Protein AF-A0A7K2VCU8-F1 (afdb_monomer)

Structure (mmCIF, N/CA/C/O backbone):
data_AF-A0A7K2VCU8-F1
#
_entry.id   AF-A0A7K2VCU8-F1
#
loop_
_atom_site.group_PDB
_atom_site.id
_atom_site.type_symbol
_atom_site.label_atom_id
_atom_site.label_alt_id
_atom_site.label_comp_id
_atom_site.label_asym_id
_atom_site.label_entity_id
_atom_site.label_seq_id
_atom_site.pdbx_PDB_ins_code
_atom_site.Cartn_x
_atom_site.Cartn_y
_atom_site.Cartn_z
_atom_site.occupancy
_atom_site.B_iso_or_equiv
_atom_site.auth_seq_id
_atom_site.auth_comp_id
_atom_site.auth_asym_id
_atom_site.auth_atom_id
_atom_site.pdbx_PDB_model_num
ATOM 1 N N . VAL A 1 1 ? -0.486 -11.903 16.114 1.00 81.62 1 VAL A N 1
ATOM 2 C CA . VAL A 1 1 ? -0.259 -11.131 14.870 1.00 81.62 1 VAL A CA 1
ATOM 3 C C . VAL A 1 1 ? -0.992 -11.853 13.758 1.00 81.62 1 VAL A C 1
ATOM 5 O O . VAL A 1 1 ? -0.781 -13.053 13.632 1.00 81.62 1 VAL A O 1
ATOM 8 N N . SER A 1 2 ? -1.861 -11.165 13.016 1.00 89.56 2 SER A N 1
ATOM 9 C CA . SER A 1 2 ? -2.510 -11.715 11.817 1.00 89.56 2 SER A CA 1
ATOM 10 C C . SER A 1 2 ? -1.716 -11.282 10.590 1.00 89.56 2 SER A C 1
ATOM 12 O O . SER A 1 2 ? -1.400 -10.100 10.465 1.00 89.56 2 SER A O 1
ATOM 14 N N . ARG A 1 3 ? -1.363 -12.227 9.713 1.00 92.88 3 ARG A N 1
ATOM 15 C CA . ARG A 1 3 ? -0.723 -11.922 8.426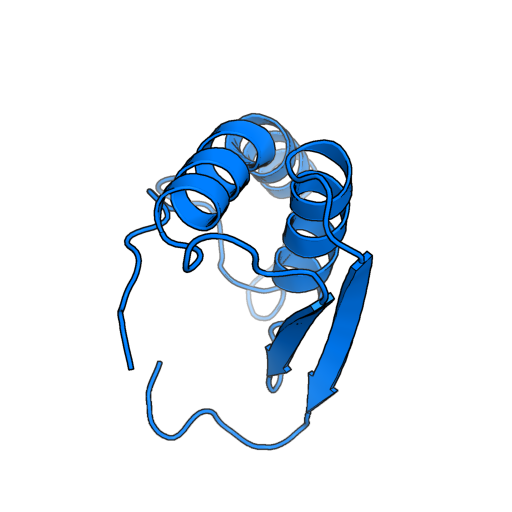 1.00 92.88 3 ARG A CA 1
ATOM 16 C C . ARG A 1 3 ? -1.793 -11.789 7.350 1.00 92.88 3 ARG A C 1
ATOM 18 O O . ARG A 1 3 ? -2.716 -12.597 7.311 1.00 92.88 3 ARG A O 1
ATOM 25 N N . VAL A 1 4 ? -1.654 -10.776 6.502 1.00 94.31 4 VAL A N 1
ATOM 26 C CA . VAL A 1 4 ? -2.574 -10.496 5.397 1.00 94.31 4 VAL A CA 1
ATOM 27 C C . VAL A 1 4 ? -1.784 -10.561 4.101 1.00 94.31 4 VAL A C 1
ATOM 29 O O . VAL A 1 4 ? -0.876 -9.762 3.881 1.00 94.31 4 VAL A O 1
ATOM 32 N N . GLU A 1 5 ? -2.146 -11.501 3.235 1.00 95.12 5 GLU A N 1
ATOM 33 C CA . GLU A 1 5 ? -1.588 -11.578 1.890 1.00 95.12 5 GLU A CA 1
ATOM 34 C C . GLU A 1 5 ? -2.170 -10.445 1.041 1.00 95.12 5 GLU A C 1
ATOM 36 O O . GLU A 1 5 ? -3.339 -10.463 0.654 1.00 95.12 5 GLU A O 1
ATOM 41 N N . LEU A 1 6 ? -1.354 -9.435 0.740 1.00 93.88 6 LEU A N 1
ATOM 42 C CA . LEU A 1 6 ? -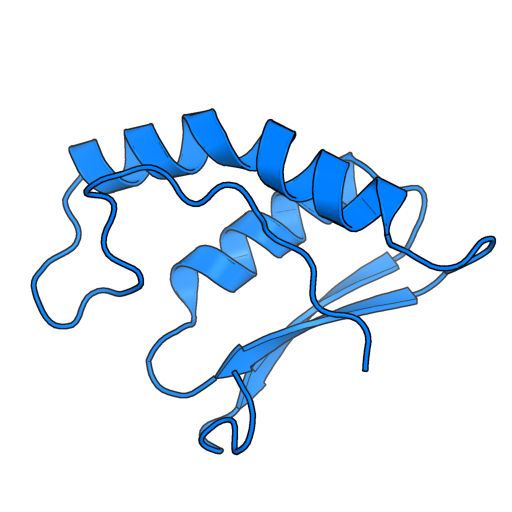1.818 -8.242 0.023 1.00 93.88 6 LEU A CA 1
ATOM 43 C C . LEU A 1 6 ? -2.081 -8.497 -1.468 1.00 93.88 6 LEU A C 1
ATOM 45 O O . LEU A 1 6 ? -2.697 -7.663 -2.132 1.00 93.88 6 LEU A O 1
ATOM 49 N N . GLY A 1 7 ? -1.625 -9.635 -2.002 1.00 95.44 7 GLY A N 1
ATOM 50 C CA . GLY A 1 7 ? -1.615 -9.887 -3.442 1.00 95.44 7 GLY A CA 1
ATOM 51 C C . GLY A 1 7 ? -0.639 -8.950 -4.149 1.00 95.44 7 GLY A C 1
ATOM 52 O O . GLY A 1 7 ? -1.010 -8.282 -5.115 1.00 95.44 7 GLY A O 1
ATOM 53 N N . TRP A 1 8 ? 0.588 -8.858 -3.623 1.00 95.50 8 TRP A N 1
ATOM 54 C CA . TRP A 1 8 ? 1.609 -7.954 -4.144 1.00 95.50 8 TRP A CA 1
ATOM 55 C C . TRP A 1 8 ? 1.840 -8.196 -5.648 1.00 95.50 8 TRP A C 1
ATOM 57 O O . TRP A 1 8 ? 2.020 -9.347 -6.059 1.00 95.50 8 TRP A O 1
ATOM 67 N N . PRO A 1 9 ? 1.833 -7.150 -6.497 1.00 95.44 9 PRO A N 1
ATOM 68 C CA . PRO A 1 9 ? 1.948 -7.331 -7.938 1.00 95.44 9 PRO A CA 1
ATOM 69 C C . PRO A 1 9 ? 3.258 -8.012 -8.342 1.00 95.44 9 PRO A C 1
ATOM 71 O O . PRO A 1 9 ? 4.346 -7.550 -8.005 1.00 95.44 9 PRO A O 1
ATOM 74 N N . ALA A 1 10 ? 3.157 -9.069 -9.150 1.00 94.19 10 ALA A N 1
ATOM 75 C CA . ALA A 1 10 ? 4.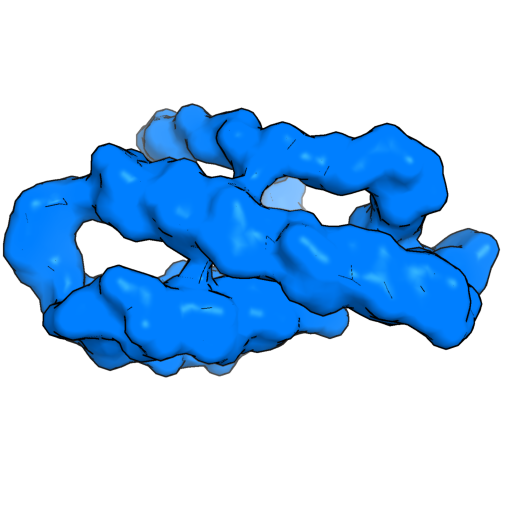329 -9.762 -9.680 1.00 94.19 10 ALA A CA 1
ATOM 76 C C . ALA A 1 10 ? 5.295 -8.788 -10.384 1.00 94.19 10 ALA A C 1
ATOM 78 O O . ALA A 1 10 ? 4.881 -7.993 -11.228 1.00 94.19 10 ALA A O 1
ATOM 79 N N . GLY A 1 11 ? 6.583 -8.851 -10.043 1.00 91.38 11 GLY A N 1
ATOM 80 C CA . GLY A 1 11 ? 7.620 -8.005 -10.642 1.00 91.38 11 GLY A CA 1
ATOM 81 C C . GLY A 1 11 ? 7.629 -6.542 -10.179 1.00 91.38 11 GLY A C 1
ATOM 82 O O . GLY A 1 11 ? 8.438 -5.769 -10.683 1.00 91.38 11 GLY A O 1
ATOM 83 N N . LEU A 1 12 ? 6.769 -6.141 -9.236 1.00 94.38 12 LEU A N 1
ATOM 84 C CA . LEU A 1 12 ? 6.894 -4.846 -8.569 1.00 94.38 12 LEU A CA 1
ATOM 85 C C . LEU A 1 12 ? 7.935 -4.967 -7.444 1.00 94.38 12 LEU A C 1
ATOM 87 O O . LEU A 1 12 ? 7.712 -5.759 -6.526 1.00 94.38 12 LEU A O 1
ATOM 91 N N . PRO A 1 13 ? 9.050 -4.218 -7.471 1.00 93.06 13 PRO A N 1
ATOM 92 C CA . PRO A 1 13 ? 9.967 -4.190 -6.340 1.00 93.06 13 PRO A CA 1
ATOM 93 C C . PRO A 1 13 ? 9.281 -3.642 -5.087 1.00 93.06 13 PRO A C 1
ATOM 95 O O . PRO A 1 13 ? 8.473 -2.715 -5.148 1.00 93.06 13 PRO A O 1
ATOM 98 N N . ASP A 1 14 ? 9.652 -4.221 -3.956 1.00 86.25 14 ASP A N 1
ATOM 99 C CA . ASP A 1 14 ? 9.270 -3.814 -2.607 1.00 86.25 14 ASP A CA 1
ATOM 100 C C . ASP A 1 14 ? 9.827 -2.421 -2.252 1.00 86.25 14 ASP A C 1
ATOM 102 O O . ASP A 1 14 ? 9.129 -1.609 -1.646 1.00 86.25 14 ASP A O 1
ATOM 106 N N . GLY A 1 15 ? 11.043 -2.094 -2.703 1.00 87.19 15 GLY A N 1
ATOM 107 C CA . GLY A 1 15 ? 11.687 -0.805 -2.451 1.00 87.19 15 GLY A CA 1
ATOM 108 C C . GLY A 1 15 ? 12.643 -0.327 -3.547 1.00 87.19 15 GLY A C 1
ATOM 109 O O . GLY A 1 15 ? 12.809 -0.938 -4.600 1.00 87.19 15 GLY A O 1
ATOM 110 N N . GLY A 1 16 ? 13.281 0.818 -3.295 1.00 89.12 16 GLY A N 1
ATOM 111 C CA . GLY A 1 16 ? 14.127 1.513 -4.271 1.00 89.12 16 GLY A CA 1
ATOM 112 C C . GLY A 1 16 ? 15.553 0.977 -4.421 1.00 89.12 16 GLY A C 1
ATOM 113 O O . GLY A 1 16 ? 16.248 1.421 -5.332 1.00 89.12 16 GLY A O 1
ATOM 114 N N . ARG A 1 17 ? 15.993 0.027 -3.581 1.00 89.06 17 ARG A N 1
ATOM 115 C CA . ARG A 1 17 ? 17.397 -0.435 -3.506 1.00 89.06 17 ARG A CA 1
ATOM 116 C C . ARG A 1 17 ? 17.976 -0.950 -4.831 1.00 89.06 17 ARG A C 1
ATOM 118 O O . ARG A 1 17 ? 19.179 -0.879 -5.055 1.00 89.06 17 ARG A O 1
ATOM 125 N N . HIS A 1 18 ? 17.116 -1.457 -5.715 1.00 90.25 18 HIS A N 1
ATOM 126 C CA . HIS A 1 18 ? 17.479 -1.951 -7.050 1.00 90.25 18 HIS A CA 1
ATOM 127 C C . HIS A 1 18 ? 16.773 -1.176 -8.176 1.00 90.25 18 HIS A C 1
ATOM 129 O O . HIS A 1 18 ? 16.681 -1.651 -9.305 1.00 90.25 18 HIS A O 1
ATOM 135 N N . GLY A 1 19 ? 16.277 0.026 -7.874 1.00 92.38 19 GLY A N 1
ATOM 136 C CA . GLY A 1 19 ? 15.559 0.889 -8.805 1.00 92.38 19 GLY A CA 1
ATOM 137 C C . GLY A 1 19 ? 14.035 0.777 -8.706 1.00 92.38 19 GLY A C 1
ATOM 138 O O . GLY A 1 19 ? 13.453 -0.303 -8.627 1.00 92.38 19 GLY A O 1
ATOM 139 N N . PHE A 1 20 ? 13.367 1.931 -8.765 1.00 94.56 20 PHE A N 1
ATOM 140 C CA . PHE A 1 20 ? 11.909 2.044 -8.790 1.00 94.56 20 PHE A CA 1
ATOM 141 C C . PHE A 1 20 ? 11.495 3.003 -9.909 1.00 94.56 20 PHE A C 1
ATOM 143 O O . PHE A 1 20 ? 11.683 4.215 -9.813 1.00 94.56 20 PHE A O 1
ATOM 150 N N . THR A 1 21 ? 10.980 2.454 -11.008 1.00 96.19 21 THR A N 1
ATOM 151 C CA . THR A 1 21 ? 10.711 3.216 -12.233 1.00 96.19 21 THR A CA 1
ATOM 152 C C . THR A 1 21 ? 9.311 3.845 -12.218 1.00 96.19 21 THR A C 1
ATOM 154 O O . THR A 1 21 ? 8.447 3.440 -11.434 1.00 96.19 21 THR A O 1
ATOM 157 N N . PRO A 1 22 ? 9.018 4.795 -13.123 1.00 97.25 22 PRO A N 1
ATOM 158 C CA . PRO A 1 22 ? 7.651 5.277 -13.328 1.00 97.25 22 PRO A CA 1
ATOM 159 C C . PRO A 1 22 ? 6.652 4.160 -13.673 1.00 97.25 22 PRO A C 1
ATOM 161 O O . PRO A 1 22 ? 5.508 4.209 -13.228 1.00 97.25 22 PRO A O 1
ATOM 164 N N . ALA A 1 23 ? 7.082 3.117 -14.393 1.00 97.31 23 ALA A N 1
ATOM 165 C CA . ALA A 1 23 ? 6.242 1.954 -14.681 1.00 97.31 23 ALA A CA 1
ATOM 166 C C . ALA A 1 23 ? 5.929 1.142 -13.411 1.00 97.31 23 ALA A C 1
ATOM 168 O O . ALA A 1 23 ? 4.790 0.717 -13.216 1.00 97.31 23 ALA A O 1
ATOM 169 N N . HIS A 1 24 ? 6.905 0.984 -12.507 1.00 97.25 24 HIS A N 1
ATOM 170 C CA . HIS A 1 24 ? 6.676 0.372 -11.192 1.00 97.25 24 HIS A CA 1
ATOM 171 C C . HIS A 1 24 ? 5.683 1.192 -10.367 1.00 97.25 24 HIS A C 1
ATOM 173 O O . HIS A 1 24 ? 4.758 0.627 -9.790 1.00 97.25 24 HIS A O 1
ATOM 179 N N . ARG A 1 25 ? 5.813 2.527 -10.377 1.00 96.00 25 ARG A N 1
ATOM 180 C CA . ARG A 1 25 ? 4.837 3.419 -9.738 1.00 96.00 25 ARG A CA 1
ATOM 181 C C . ARG A 1 25 ? 3.437 3.182 -10.288 1.00 96.00 25 ARG A C 1
ATOM 183 O O . ARG A 1 25 ? 2.543 2.905 -9.505 1.00 96.00 25 ARG A O 1
ATOM 190 N N . ALA A 1 26 ? 3.251 3.244 -11.605 1.00 97.38 26 ALA A N 1
ATOM 191 C CA . ALA A 1 26 ? 1.940 3.047 -12.221 1.00 97.38 26 ALA A CA 1
ATOM 192 C C . ALA A 1 26 ? 1.323 1.687 -11.848 1.00 97.38 26 ALA A C 1
ATOM 194 O O . ALA A 1 26 ? 0.137 1.609 -11.532 1.00 97.38 26 ALA A O 1
ATOM 195 N N . ARG A 1 27 ? 2.141 0.627 -11.813 1.00 97.56 27 ARG A N 1
ATOM 196 C CA . ARG A 1 27 ? 1.706 -0.710 -11.392 1.00 97.56 27 ARG A CA 1
ATOM 197 C C . ARG A 1 27 ? 1.310 -0.769 -9.915 1.00 97.56 27 ARG A C 1
ATOM 199 O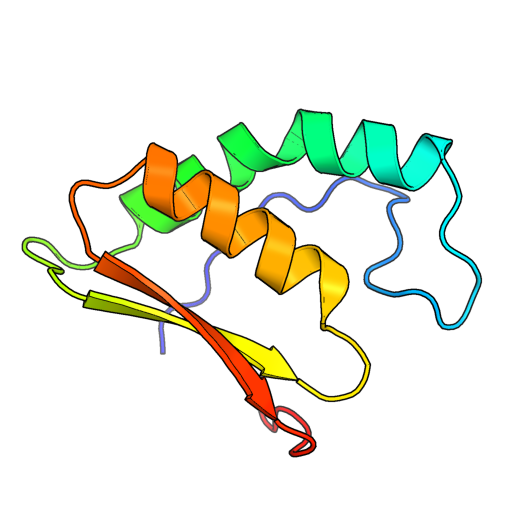 O . ARG A 1 27 ? 0.318 -1.417 -9.600 1.00 97.56 27 ARG A O 1
ATOM 206 N N . LEU A 1 28 ? 2.064 -0.109 -9.032 1.00 97.31 28 LEU A N 1
ATOM 207 C CA . LEU A 1 28 ? 1.706 0.013 -7.618 1.00 97.31 28 LEU A CA 1
ATOM 208 C C . LEU A 1 28 ? 0.365 0.734 -7.472 1.00 97.31 28 LEU A C 1
ATOM 210 O O . LEU A 1 28 ? -0.542 0.184 -6.863 1.00 97.31 28 LEU A O 1
ATOM 214 N N . GLU A 1 29 ? 0.222 1.921 -8.068 1.00 97.50 29 GLU A N 1
ATOM 215 C CA . GLU A 1 29 ? -0.999 2.733 -7.960 1.00 97.50 29 GLU A CA 1
ATOM 216 C C . GLU A 1 29 ? -2.242 1.967 -8.433 1.00 97.50 29 GLU A C 1
ATOM 218 O O . GLU A 1 29 ? -3.276 2.011 -7.775 1.00 97.50 29 GLU A O 1
ATOM 223 N N . ALA A 1 30 ? -2.133 1.198 -9.521 1.00 98.06 30 ALA A N 1
ATOM 224 C CA . ALA A 1 30 ? -3.231 0.364 -10.011 1.00 98.06 30 ALA A CA 1
ATOM 225 C C . ALA A 1 30 ? -3.619 -0.775 -9.045 1.00 98.06 30 ALA A C 1
ATOM 227 O O . ALA A 1 30 ? -4.763 -1.225 -9.053 1.00 98.06 30 ALA A O 1
ATOM 228 N N . ALA A 1 31 ? -2.683 -1.258 -8.225 1.00 98.06 31 ALA A N 1
ATOM 229 C CA . ALA A 1 31 ? -2.910 -2.354 -7.285 1.00 98.06 31 ALA A CA 1
ATOM 230 C C . ALA A 1 31 ? -3.373 -1.894 -5.893 1.00 98.06 31 ALA A C 1
ATOM 232 O O . ALA A 1 31 ? -3.994 -2.683 -5.173 1.00 98.06 31 ALA A O 1
ATOM 233 N N . LEU A 1 32 ? -3.094 -0.639 -5.516 1.00 98.19 32 LEU A N 1
ATOM 234 C CA . LEU A 1 32 ? -3.385 -0.094 -4.185 1.00 98.19 32 LEU A CA 1
ATOM 235 C C . LEU A 1 32 ? -4.835 -0.316 -3.731 1.00 98.19 32 LEU A C 1
ATOM 237 O O . LEU A 1 32 ? -4.990 -0.817 -2.616 1.00 98.19 32 LEU A O 1
ATOM 241 N N . PRO A 1 33 ? -5.885 -0.049 -4.538 1.00 98.56 33 PRO A N 1
ATOM 242 C CA . PRO A 1 33 ? -7.265 -0.220 -4.076 1.00 98.56 33 PRO A CA 1
ATOM 243 C C . PRO A 1 33 ? -7.565 -1.655 -3.628 1.00 98.56 33 PRO A C 1
ATOM 245 O O . PRO A 1 33 ? -8.160 -1.878 -2.577 1.00 98.56 33 PRO A O 1
ATOM 248 N N . GLY A 1 34 ? -7.084 -2.651 -4.381 1.00 98.19 34 GLY A N 1
ATOM 249 C CA . GLY A 1 34 ? -7.262 -4.058 -4.024 1.00 98.19 34 GLY A CA 1
ATOM 250 C C . GLY A 1 34 ? -6.459 -4.461 -2.786 1.00 98.19 34 GLY A C 1
ATOM 251 O O . GLY A 1 34 ? -6.924 -5.263 -1.980 1.00 98.19 34 GLY A O 1
ATOM 252 N N . MET A 1 35 ? -5.255 -3.916 -2.610 1.00 98.06 35 MET A N 1
ATOM 253 C CA . MET A 1 35 ? -4.452 -4.158 -1.407 1.00 98.06 35 MET A CA 1
ATOM 254 C C . MET A 1 35 ? -5.094 -3.530 -0.163 1.00 98.06 35 MET A C 1
ATOM 256 O O . MET A 1 35 ? -5.152 -4.175 0.881 1.00 98.06 35 MET A O 1
ATOM 260 N N . ALA A 1 36 ? -5.605 -2.301 -0.275 1.00 98.12 36 ALA A N 1
ATOM 261 C CA . ALA A 1 36 ? -6.281 -1.605 0.813 1.00 98.12 36 ALA A CA 1
ATOM 262 C C . ALA A 1 36 ? -7.587 -2.299 1.215 1.00 98.12 36 ALA A C 1
ATOM 264 O O . ALA A 1 36 ? -7.824 -2.462 2.407 1.00 98.12 36 ALA A O 1
ATOM 265 N N . ALA A 1 37 ? -8.377 -2.786 0.250 1.00 98.06 37 ALA A N 1
ATOM 266 C CA . ALA A 1 37 ? -9.579 -3.574 0.527 1.00 98.06 37 ALA A CA 1
ATOM 267 C C . ALA A 1 37 ? -9.264 -4.836 1.348 1.00 98.06 37 ALA A C 1
ATOM 269 O O . ALA A 1 37 ? -9.891 -5.075 2.373 1.00 98.06 37 ALA A O 1
ATOM 270 N N . ARG A 1 38 ? -8.213 -5.587 0.982 1.00 98.00 38 ARG A N 1
ATOM 271 C CA . ARG A 1 38 ? -7.782 -6.771 1.754 1.00 98.00 38 ARG A CA 1
ATOM 272 C C . ARG A 1 38 ? -7.354 -6.432 3.180 1.00 98.00 38 ARG A C 1
ATOM 274 O O . ARG A 1 38 ? -7.567 -7.232 4.084 1.00 98.00 38 ARG A O 1
ATOM 281 N N . ILE A 1 39 ? -6.732 -5.270 3.386 1.00 97.00 39 ILE A N 1
ATOM 282 C CA . ILE A 1 39 ? -6.404 -4.797 4.737 1.00 97.00 39 ILE A CA 1
ATOM 283 C C . ILE A 1 39 ? -7.678 -4.426 5.485 1.00 97.00 39 ILE A C 1
ATOM 285 O O . ILE A 1 39 ? -7.821 -4.835 6.631 1.00 97.00 39 ILE A O 1
ATOM 289 N N . ALA A 1 40 ? -8.588 -3.684 4.853 1.00 96.88 40 ALA A N 1
ATOM 290 C CA . ALA A 1 40 ? -9.854 -3.273 5.445 1.00 96.88 40 ALA A CA 1
ATOM 291 C C . ALA A 1 40 ? -10.669 -4.479 5.933 1.00 96.88 40 ALA A C 1
ATOM 293 O O . ALA A 1 40 ? -11.097 -4.481 7.083 1.00 96.88 40 ALA A O 1
ATOM 294 N N . ASP A 1 41 ? -10.777 -5.529 5.114 1.00 96.69 41 ASP A N 1
ATOM 295 C CA . ASP A 1 41 ? -11.468 -6.779 5.459 1.00 96.69 41 ASP A CA 1
ATOM 296 C C . ASP A 1 41 ? -10.809 -7.529 6.630 1.00 96.69 41 ASP A C 1
ATOM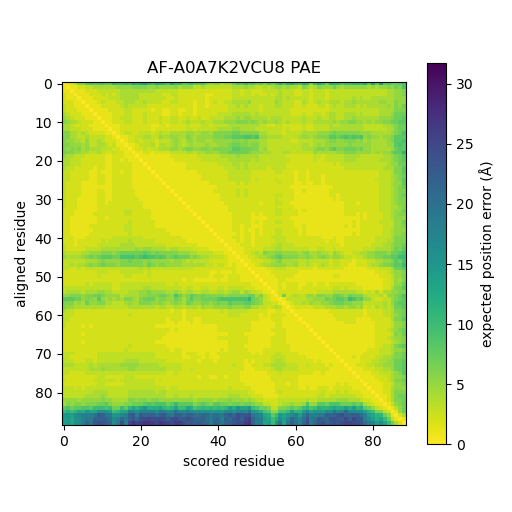 298 O O . ASP A 1 41 ? -11.456 -8.306 7.330 1.00 96.69 41 ASP A O 1
ATOM 302 N N . ALA A 1 42 ? -9.508 -7.318 6.846 1.00 96.81 42 ALA A N 1
ATOM 303 C CA . ALA A 1 42 ? -8.746 -7.948 7.918 1.00 96.81 42 ALA A CA 1
ATOM 304 C C . ALA A 1 42 ? -8.670 -7.102 9.203 1.00 96.81 42 ALA A C 1
ATOM 306 O O . ALA A 1 42 ? -8.153 -7.584 10.218 1.00 96.81 42 ALA A O 1
ATOM 307 N N . LEU A 1 43 ? -9.133 -5.846 9.182 1.00 96.19 43 LEU A N 1
ATOM 308 C CA . LEU A 1 43 ? -9.158 -5.003 10.376 1.00 96.19 43 LEU A CA 1
ATOM 309 C C . LEU A 1 43 ? -10.230 -5.507 11.356 1.00 96.19 43 LEU A C 1
ATOM 311 O O . LEU A 1 43 ? -11.341 -5.818 10.938 1.00 96.19 43 LEU A O 1
ATOM 315 N N . PRO A 1 44 ? -9.948 -5.540 12.673 1.00 94.81 44 PRO A N 1
ATOM 316 C CA . PRO A 1 44 ? -10.972 -5.849 13.664 1.00 94.81 44 PRO A CA 1
ATOM 317 C C . PRO A 1 44 ? -12.146 -4.866 13.602 1.00 94.81 44 PRO A C 1
ATOM 319 O O . PRO A 1 44 ? -11.937 -3.654 13.452 1.00 94.81 44 PRO A O 1
ATOM 322 N N . ASP A 1 45 ? -13.361 -5.370 13.808 1.00 92.62 45 ASP A N 1
ATOM 323 C CA . ASP A 1 45 ? -14.577 -4.557 13.851 1.00 92.62 45 ASP A CA 1
ATOM 324 C C . ASP A 1 45 ? -14.449 -3.381 14.829 1.00 92.62 45 ASP A C 1
ATOM 326 O O . ASP A 1 45 ? -13.987 -3.513 15.965 1.00 92.62 45 ASP A O 1
ATOM 330 N N . GLY A 1 46 ? -14.867 -2.196 14.382 1.00 92.38 46 GLY A N 1
ATOM 331 C CA . GLY A 1 46 ? -14.817 -0.979 15.194 1.00 92.38 46 GLY A CA 1
ATOM 332 C C . GLY A 1 46 ? -13.421 -0.367 15.356 1.00 92.38 46 GLY A C 1
ATOM 333 O O . GLY A 1 46 ? -13.250 0.529 16.188 1.00 92.38 46 GLY A O 1
ATOM 334 N N . SER A 1 47 ? -12.427 -0.798 14.572 1.00 95.25 47 SER A N 1
ATOM 335 C CA . SER A 1 47 ?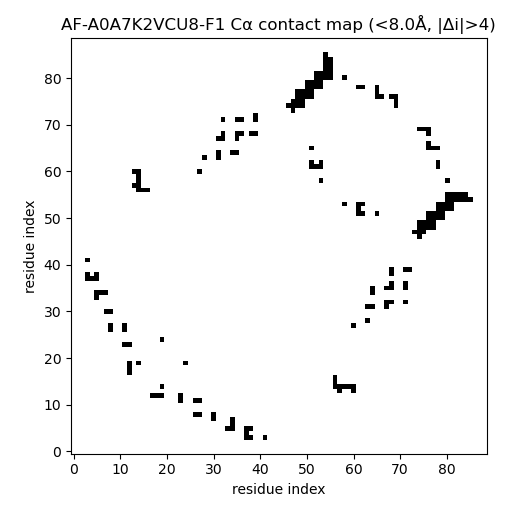 -11.114 -0.146 14.494 1.00 95.25 47 SER A CA 1
AT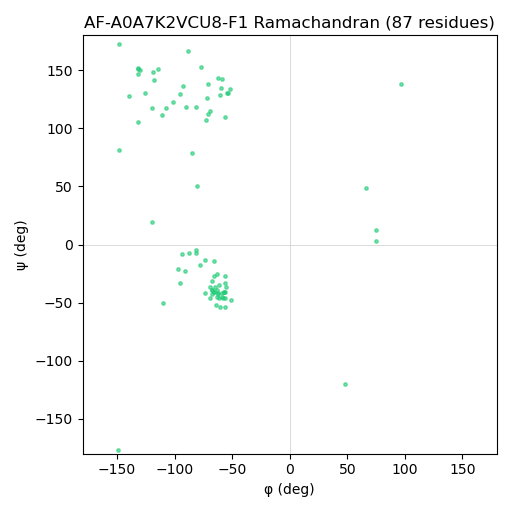OM 336 C C . SER A 1 47 ? -11.259 1.335 14.121 1.00 95.25 47 SER A C 1
ATOM 338 O O . SER A 1 47 ? -11.614 1.666 12.997 1.00 95.25 47 SER A O 1
ATOM 340 N N . ARG A 1 48 ? -10.980 2.243 15.069 1.00 96.75 48 ARG A N 1
ATOM 341 C CA . ARG A 1 48 ? -11.109 3.704 14.860 1.00 96.75 48 ARG A CA 1
ATOM 342 C C . ARG A 1 48 ? -9.807 4.407 14.492 1.00 96.75 48 ARG A C 1
ATOM 344 O O . ARG A 1 48 ? -9.848 5.526 13.995 1.00 96.75 48 ARG A O 1
ATOM 351 N N . ARG A 1 49 ? -8.661 3.795 14.800 1.00 97.94 49 ARG A N 1
ATOM 352 C CA . ARG A 1 49 ? -7.324 4.354 14.561 1.00 97.94 49 ARG A CA 1
ATOM 353 C C . ARG A 1 49 ? -6.398 3.258 14.065 1.00 97.94 49 ARG A C 1
ATOM 355 O O . ARG A 1 49 ? -6.273 2.231 14.728 1.00 97.94 49 ARG A O 1
ATOM 362 N N . VAL A 1 50 ? -5.734 3.504 12.946 1.00 97.69 50 VAL A N 1
ATOM 363 C CA . VAL A 1 50 ? -4.812 2.571 12.298 1.00 97.69 50 VAL A CA 1
ATOM 364 C C . VAL A 1 50 ? -3.470 3.269 12.109 1.00 97.69 50 VAL A C 1
ATOM 366 O O . VAL A 1 50 ? -3.410 4.385 11.601 1.00 97.69 50 VAL A O 1
ATOM 369 N N . LEU A 1 51 ? -2.385 2.614 12.520 1.00 97.12 51 LEU A N 1
ATOM 370 C CA . LEU A 1 51 ? -1.023 3.053 12.224 1.00 97.12 51 LEU A CA 1
ATOM 371 C C . LEU A 1 51 ? -0.419 2.114 11.183 1.00 97.12 51 LEU A C 1
ATOM 373 O O . LEU A 1 51 ? -0.220 0.933 11.460 1.00 97.12 51 LEU A O 1
ATOM 377 N N . VAL A 1 52 ? -0.079 2.657 10.019 1.00 96.88 52 VAL A N 1
ATOM 378 C CA . VAL A 1 52 ? 0.761 1.977 9.033 1.00 96.88 52 VAL A CA 1
ATOM 379 C C . VAL A 1 52 ? 2.213 2.339 9.321 1.00 96.88 52 VAL A C 1
ATOM 381 O O . VAL A 1 52 ? 2.591 3.51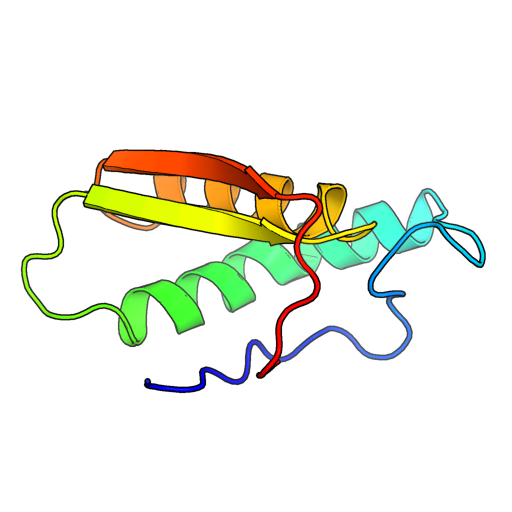1 9.281 1.00 96.88 52 VAL A O 1
ATOM 384 N N . LEU A 1 53 ? 3.023 1.332 9.638 1.00 95.06 53 LEU A N 1
ATOM 385 C CA . LEU A 1 53 ? 4.428 1.505 9.989 1.00 95.06 53 LEU A CA 1
ATOM 386 C C . LEU A 1 53 ? 5.317 0.932 8.881 1.00 95.06 53 LEU A C 1
ATOM 388 O O . LEU A 1 53 ? 5.360 -0.281 8.689 1.00 95.06 53 LEU A O 1
ATOM 392 N N . GLY A 1 54 ? 6.028 1.808 8.170 1.00 92.81 54 GLY A N 1
ATOM 393 C CA . GLY A 1 54 ? 7.154 1.413 7.321 1.00 92.81 54 GLY A CA 1
ATOM 394 C C . GLY A 1 54 ? 8.403 1.130 8.160 1.00 92.81 54 GLY A C 1
ATOM 395 O O . GLY A 1 54 ? 8.569 1.694 9.246 1.00 92.81 54 GLY A O 1
ATOM 396 N N . PHE A 1 55 ? 9.294 0.278 7.669 1.00 91.56 55 PHE A N 1
ATOM 397 C CA . PHE A 1 55 ? 10.531 -0.088 8.361 1.00 91.56 55 PHE A CA 1
ATOM 398 C C . PHE A 1 55 ? 11.732 0.002 7.423 1.00 91.56 55 PHE A C 1
ATOM 400 O O . PHE A 1 55 ? 11.588 -0.220 6.226 1.00 91.56 55 PHE A O 1
ATOM 407 N N . GLU A 1 56 ? 12.913 0.286 7.971 1.00 88.81 56 GLU A N 1
ATOM 408 C CA . GLU A 1 56 ? 14.175 0.351 7.220 1.00 88.81 56 GLU A CA 1
ATOM 409 C C . GLU A 1 56 ? 14.033 1.199 5.939 1.00 88.81 56 GLU A C 1
ATOM 411 O O . GLU A 1 56 ? 13.692 2.379 6.004 1.00 88.81 56 GLU A O 1
ATOM 416 N N . GLU A 1 57 ? 14.271 0.599 4.772 1.00 84.88 57 GLU A N 1
ATOM 417 C CA . GLU A 1 57 ? 14.168 1.237 3.458 1.00 84.88 57 GLU A CA 1
ATOM 418 C C . GLU A 1 57 ? 12.744 1.165 2.863 1.00 84.88 57 GLU A C 1
ATOM 420 O O . GLU A 1 57 ? 12.449 1.780 1.832 1.00 84.88 57 GLU A O 1
ATOM 425 N N . LEU A 1 58 ? 11.828 0.435 3.509 1.00 87.38 58 LEU A N 1
ATOM 426 C CA . LEU A 1 58 ? 10.434 0.255 3.103 1.00 87.38 58 LEU A CA 1
ATOM 427 C C . LEU A 1 58 ? 9.557 1.398 3.621 1.00 87.38 58 LEU A C 1
ATOM 429 O O . LEU A 1 58 ? 8.810 1.272 4.590 1.00 87.38 58 LEU A O 1
ATOM 433 N N . MET A 1 59 ? 9.632 2.534 2.926 1.00 89.06 59 MET A N 1
ATOM 434 C CA . MET A 1 59 ? 8.855 3.737 3.253 1.00 89.06 59 MET A CA 1
ATOM 435 C C . MET A 1 59 ? 7.758 4.040 2.226 1.00 89.06 59 MET A C 1
ATOM 437 O O . MET A 1 59 ? 6.600 4.265 2.571 1.00 89.06 59 MET A O 1
ATOM 441 N N . TYR A 1 60 ? 8.112 4.052 0.937 1.00 93.25 60 TYR A N 1
ATOM 442 C CA . TYR A 1 60 ? 7.228 4.589 -0.100 1.00 93.25 60 TYR A CA 1
ATOM 443 C C . TYR A 1 60 ? 5.931 3.784 -0.249 1.00 93.25 60 TYR A C 1
ATOM 445 O O . TYR A 1 60 ? 4.848 4.360 -0.177 1.00 93.25 60 TYR A O 1
ATOM 453 N N . ALA A 1 61 ? 6.015 2.463 -0.418 1.00 93.56 61 ALA A N 1
ATOM 454 C CA . ALA A 1 61 ? 4.822 1.638 -0.584 1.00 93.56 61 ALA A CA 1
ATOM 455 C C . ALA A 1 61 ? 3.894 1.650 0.650 1.00 93.56 61 ALA A C 1
ATOM 457 O O . ALA A 1 61 ? 2.697 1.872 0.457 1.00 93.56 61 ALA A O 1
ATOM 458 N N . PRO A 1 62 ? 4.396 1.522 1.897 1.00 94.69 62 PRO A N 1
ATOM 459 C CA . PRO A 1 62 ? 3.570 1.704 3.092 1.00 94.69 62 PRO A CA 1
ATOM 460 C C . PRO A 1 62 ? 2.868 3.067 3.167 1.00 94.69 62 PRO A C 1
ATOM 462 O O . PRO A 1 62 ? 1.685 3.113 3.494 1.00 94.69 62 PRO A O 1
ATOM 465 N N . LEU A 1 63 ? 3.535 4.169 2.798 1.00 96.50 63 LEU A N 1
ATOM 466 C CA . LEU A 1 63 ? 2.898 5.492 2.734 1.00 96.50 63 LEU A CA 1
ATOM 467 C C . LEU A 1 63 ? 1.746 5.526 1.718 1.00 96.50 63 LEU A C 1
ATOM 469 O O . LEU A 1 63 ? 0.667 6.038 2.017 1.00 96.50 63 LEU A O 1
ATOM 473 N N . ARG A 1 64 ? 1.961 4.987 0.511 1.00 97.44 64 ARG A N 1
ATOM 474 C CA . ARG A 1 64 ? 0.914 4.943 -0.525 1.00 97.44 64 ARG A CA 1
ATOM 475 C C . ARG A 1 64 ? -0.276 4.092 -0.087 1.00 97.44 64 ARG A C 1
ATOM 477 O O . ARG A 1 64 ? -1.418 4.480 -0.313 1.00 97.44 64 ARG A O 1
ATOM 484 N N . LEU A 1 65 ? -0.007 2.977 0.586 1.00 97.00 65 LEU A N 1
ATOM 485 C CA . LEU A 1 65 ? -1.035 2.095 1.121 1.00 97.00 65 LEU A CA 1
ATOM 486 C C . LEU A 1 65 ? -1.821 2.745 2.261 1.00 97.00 65 LEU A C 1
ATOM 488 O O . LEU A 1 65 ? -3.038 2.615 2.289 1.00 97.00 65 LEU A O 1
ATOM 492 N N . ALA A 1 66 ? -1.160 3.497 3.146 1.00 98.12 66 ALA A N 1
ATOM 493 C CA . ALA A 1 66 ? -1.830 4.272 4.187 1.00 98.12 66 ALA A CA 1
ATOM 494 C C . ALA A 1 66 ? -2.818 5.287 3.591 1.00 98.12 66 ALA A C 1
ATOM 496 O O . ALA A 1 66 ? -3.960 5.361 4.033 1.00 98.12 66 ALA A O 1
ATOM 497 N N . ALA A 1 67 ? -2.406 6.007 2.543 1.00 98.44 67 ALA A N 1
ATOM 498 C CA . ALA A 1 67 ? -3.254 6.989 1.866 1.00 98.44 67 ALA A CA 1
ATOM 499 C C . ALA A 1 67 ? -4.441 6.363 1.105 1.00 98.44 67 ALA A C 1
ATOM 501 O O . ALA A 1 67 ? -5.489 6.991 0.961 1.00 98.44 67 ALA A O 1
ATOM 502 N N . GLU A 1 68 ? -4.299 5.146 0.570 1.00 98.56 68 GLU A N 1
ATOM 503 C CA . GLU A 1 68 ? -5.434 4.408 -0.005 1.00 98.56 68 GLU A CA 1
ATOM 504 C C . GLU A 1 68 ? -6.357 3.859 1.089 1.00 98.56 68 GLU A C 1
ATOM 506 O O . GLU A 1 68 ? -7.577 3.966 0.982 1.00 98.56 68 GLU A O 1
ATOM 511 N N . LEU A 1 69 ? -5.789 3.319 2.170 1.00 98.12 69 LEU A N 1
ATOM 512 C CA . LEU A 1 69 ? -6.558 2.777 3.284 1.00 98.12 69 LEU A CA 1
ATOM 513 C C . LEU A 1 69 ? -7.405 3.863 3.956 1.00 98.12 69 LEU A C 1
ATOM 515 O O . LEU A 1 69 ? -8.576 3.619 4.217 1.00 98.12 69 LEU A O 1
ATOM 519 N N . GLU A 1 70 ? -6.864 5.069 4.146 1.00 98.19 70 GLU A N 1
ATOM 520 C CA . GLU A 1 70 ? -7.605 6.229 4.668 1.00 98.19 70 GLU A CA 1
ATOM 521 C C . GLU A 1 70 ? -8.864 6.543 3.850 1.00 98.19 70 GLU A C 1
ATOM 523 O O . GLU A 1 70 ? -9.900 6.897 4.404 1.00 98.19 70 GLU A O 1
ATOM 528 N N . ARG A 1 71 ? -8.804 6.361 2.525 1.00 97.88 71 ARG A N 1
ATOM 529 C CA . ARG A 1 71 ? -9.962 6.531 1.634 1.00 97.88 71 ARG A CA 1
ATOM 530 C C . ARG A 1 71 ? -10.929 5.348 1.659 1.00 97.88 71 ARG A C 1
ATOM 532 O O . ARG A 1 71 ? -12.060 5.488 1.204 1.00 97.88 71 ARG A O 1
ATOM 539 N N . THR A 1 72 ? -10.481 4.196 2.147 1.00 97.38 72 THR A N 1
ATOM 540 C CA . THR A 1 72 ? -11.220 2.928 2.106 1.00 97.38 72 THR A CA 1
ATOM 541 C C . THR A 1 72 ? -11.995 2.665 3.398 1.00 97.38 72 THR A C 1
ATOM 543 O O . THR A 1 72 ? -13.069 2.070 3.346 1.00 97.38 72 THR A O 1
ATOM 546 N N . VAL A 1 73 ? -11.483 3.095 4.558 1.00 97.12 73 VAL A N 1
ATOM 547 C CA . VAL A 1 73 ? -12.070 2.765 5.869 1.00 97.12 73 VAL A CA 1
ATOM 548 C C . VAL A 1 73 ? -12.532 4.003 6.641 1.00 97.12 73 VAL A C 1
ATOM 550 O O . VAL A 1 73 ? -11.892 5.049 6.569 1.00 97.12 73 VAL A O 1
ATOM 553 N N . PRO A 1 74 ? -13.590 3.901 7.468 1.00 95.75 74 PRO A N 1
ATOM 554 C CA . PRO A 1 74 ? -14.021 4.979 8.359 1.00 95.75 74 PRO A CA 1
ATOM 555 C C . PRO A 1 74 ? -13.166 5.024 9.644 1.00 95.75 74 PRO A C 1
ATOM 557 O O . PRO A 1 74 ? -13.693 5.028 10.758 1.00 95.75 74 PRO A O 1
ATOM 560 N N . ALA A 1 75 ? -11.839 5.018 9.496 1.00 96.88 75 ALA A N 1
ATOM 561 C CA . ALA A 1 75 ? -10.874 5.055 10.591 1.00 96.88 75 ALA A CA 1
ATOM 562 C C . ALA A 1 75 ? -9.826 6.143 10.347 1.00 96.88 75 ALA A C 1
ATOM 564 O O . ALA A 1 75 ? -9.460 6.430 9.212 1.00 96.88 75 ALA A O 1
ATOM 565 N N . GLU A 1 76 ? -9.294 6.717 11.423 1.00 98.31 76 GLU A N 1
ATOM 566 C CA . GLU A 1 76 ? -8.146 7.611 11.326 1.00 98.31 76 GLU A CA 1
ATOM 567 C C . GLU A 1 76 ? -6.895 6.793 10.981 1.00 98.31 76 GLU A C 1
ATOM 569 O O . GLU A 1 76 ? -6.421 6.000 11.802 1.00 98.31 76 GLU A O 1
ATOM 574 N N . VAL A 1 77 ? -6.349 6.986 9.780 1.00 98.44 77 VAL A N 1
ATOM 575 C CA . VAL A 1 77 ? -5.137 6.296 9.331 1.00 98.44 77 VAL A CA 1
ATOM 576 C C . VAL A 1 77 ? -3.947 7.237 9.451 1.00 98.44 77 VAL A C 1
ATOM 578 O O . VAL A 1 77 ? -3.916 8.319 8.876 1.00 98.44 77 VAL A O 1
ATOM 581 N N . ARG A 1 78 ? -2.933 6.817 10.205 1.00 98.31 78 ARG A N 1
ATOM 582 C CA . ARG A 1 78 ? -1.659 7.529 10.331 1.00 98.31 78 ARG A CA 1
ATOM 583 C C . ARG A 1 78 ? -0.539 6.690 9.745 1.00 98.31 78 ARG A C 1
ATOM 585 O O . ARG A 1 78 ? -0.577 5.462 9.785 1.00 98.31 78 ARG A O 1
ATOM 592 N N . TYR A 1 79 ? 0.487 7.369 9.256 1.00 97.81 79 TYR A N 1
ATOM 593 C CA . TYR A 1 79 ? 1.697 6.747 8.744 1.00 97.81 79 TYR A CA 1
ATOM 594 C C . TYR A 1 79 ? 2.911 7.182 9.564 1.00 97.81 79 TYR A C 1
ATOM 596 O O . TYR A 1 79 ? 3.016 8.340 9.970 1.00 97.81 79 TYR A O 1
ATOM 604 N N . SER A 1 80 ? 3.827 6.250 9.806 1.00 96.25 80 SER A N 1
ATOM 605 C CA . SER A 1 80 ? 5.132 6.528 10.402 1.00 96.25 80 SER A CA 1
ATOM 606 C C . SER A 1 80 ? 6.177 5.549 9.875 1.00 96.25 80 SER A C 1
ATOM 608 O O . SER A 1 80 ? 5.858 4.573 9.192 1.00 96.25 80 SER A O 1
ATOM 610 N N . THR A 1 81 ? 7.435 5.798 10.219 1.00 93.69 81 THR A N 1
ATOM 611 C CA . THR A 1 81 ? 8.571 4.952 9.857 1.00 93.69 81 THR A CA 1
ATOM 612 C C . THR A 1 81 ? 9.444 4.657 11.058 1.00 93.69 81 TH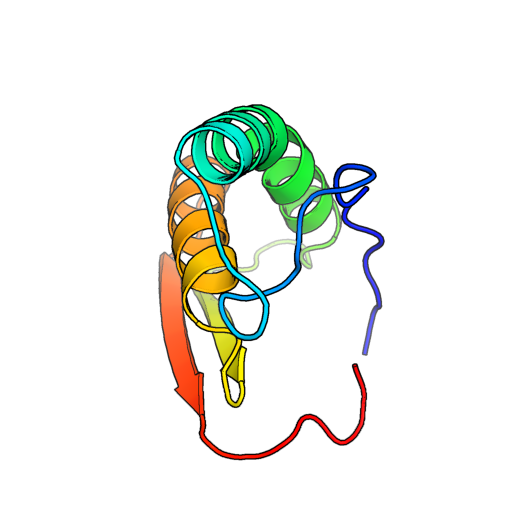R A C 1
ATOM 614 O O . THR A 1 81 ? 9.574 5.478 11.966 1.00 93.69 81 THR A O 1
ATOM 617 N N . THR A 1 82 ? 10.112 3.511 11.031 1.00 91.88 82 THR A N 1
ATOM 618 C CA . THR A 1 82 ? 11.148 3.163 12.001 1.00 91.88 82 THR A CA 1
ATOM 619 C C . THR A 1 82 ? 12.397 2.638 11.303 1.00 91.88 82 THR A C 1
ATOM 621 O O . THR A 1 82 ? 12.312 1.970 10.281 1.00 91.88 82 THR A O 1
ATOM 624 N N . THR A 1 83 ? 13.570 2.906 11.872 1.00 90.12 83 THR A N 1
ATOM 625 C CA . THR A 1 83 ? 14.836 2.292 11.438 1.00 90.12 83 THR A CA 1
ATOM 626 C C . THR A 1 83 ? 15.039 0.891 12.018 1.00 90.12 83 THR A C 1
ATOM 628 O O . THR A 1 83 ? 16.023 0.232 11.701 1.00 90.12 83 THR A O 1
ATOM 631 N N . ARG A 1 84 ? 14.136 0.422 12.893 1.00 87.06 84 ARG A N 1
ATOM 632 C CA . ARG A 1 84 ? 14.195 -0.933 13.442 1.00 87.06 84 ARG A CA 1
ATOM 633 C C . ARG A 1 84 ? 13.813 -1.936 12.354 1.00 87.06 84 ARG A C 1
ATOM 635 O O . ARG A 1 84 ? 12.720 -1.844 11.801 1.00 87.06 84 ARG A O 1
ATOM 642 N N . SER A 1 85 ? 14.682 -2.915 12.125 1.00 77.50 85 SER A N 1
ATOM 643 C CA . SER A 1 85 ? 14.375 -4.062 11.272 1.00 77.50 85 SER A CA 1
ATOM 644 C C . SER A 1 85 ? 13.172 -4.831 11.825 1.00 77.50 85 SER A C 1
ATOM 646 O O . SER A 1 85 ? 13.101 -5.059 13.044 1.00 77.50 85 SER A O 1
ATOM 648 N N . PRO A 1 86 ? 12.200 -5.228 10.993 1.00 70.12 86 PRO A N 1
ATOM 649 C CA . PRO A 1 86 ? 11.124 -6.080 11.443 1.00 70.12 86 PRO A CA 1
ATOM 650 C C . PRO A 1 86 ? 11.716 -7.453 11.722 1.00 70.12 86 PRO A C 1
ATOM 652 O O . PRO A 1 86 ? 12.154 -8.180 10.840 1.00 70.12 86 PRO A O 1
ATOM 655 N N . VAL A 1 87 ? 11.679 -7.839 12.990 1.00 56.28 87 VAL A N 1
ATOM 656 C CA . VAL A 1 87 ? 12.079 -9.186 13.413 1.00 56.28 87 VAL A CA 1
ATOM 657 C C . VAL A 1 87 ? 11.111 -10.249 12.853 1.00 56.28 87 VAL A C 1
ATOM 659 O O . VAL A 1 87 ? 11.424 -11.435 12.853 1.00 56.28 87 VAL A O 1
ATOM 662 N N . LEU A 1 88 ? 9.940 -9.827 12.356 1.00 54.97 88 LEU A N 1
ATOM 663 C CA . LEU A 1 88 ? 8.890 -10.659 11.770 1.00 54.97 88 LEU A CA 1
ATOM 664 C C . LEU A 1 88 ? 8.156 -9.868 10.666 1.00 54.97 88 LEU A C 1
ATOM 666 O O . LEU A 1 88 ? 7.102 -9.290 10.933 1.00 54.97 88 LEU A O 1
ATOM 670 N N . ALA A 1 89 ? 8.714 -9.812 9.456 1.00 52.66 89 ALA A N 1
ATOM 671 C CA . ALA A 1 89 ? 7.895 -9.664 8.248 1.00 52.66 89 ALA A CA 1
ATOM 672 C C . ALA A 1 89 ? 7.418 -11.071 7.846 1.00 52.66 89 ALA A C 1
ATOM 674 O O . ALA A 1 89 ? 8.290 -11.961 7.740 1.00 52.66 89 ALA A O 1
#

Solvent-accessible surface area (backbone atoms only — not comparable to full-atom values): 5512 Å² total; per-residue (Å²): 136,87,87,78,84,53,74,77,61,87,92,51,70,79,43,58,94,85,59,72,50,73,67,46,49,54,53,49,64,72,43,35,65,63,30,26,48,55,48,57,74,68,51,63,89,85,58,54,69,44,79,40,74,18,37,59,78,37,44,68,59,46,49,55,42,35,62,43,30,41,77,72,43,97,30,52,59,43,72,52,73,41,80,60,73,70,93,76,123

Foldseek 3Di:
DDDFDLVPDPPQDQAQPPHQDPVSVVVLLVSLLSSLVSVQVVDPPPAAEEEQEAEARRAPSSVSNQVNNVVVDNHHGHYDYDPDDPPPD

Secondary structure (DSSP, 8-state):
-------PPTT--SSGGG---HHHHHHHHHHHHHHHHHHHHHSPTT--EEEEEEETTB-HHHHHHHHHHHHHSSSEEEEEEESS--TT-

Radius of gyration: 13.09 Å; Cα contacts (8 Å, |Δi|>4): 108; chains: 1; bounding box: 32×20×30 Å

Sequence (89 aa):
VSRVELGWPAGLPDGGRHGFTPAHRARLEAALPGMAARIADALPDGSRRVLVLGFEELMYAPLRLAAELERTVPAEVRYSTTTRSPVLA

Mean predicted aligned error: 3.53 Å

Nearest PDB structures (foldseek):
  1xzn-assembly1_B  TM=7.072E-01  e=7.898E-02  [Bacillus] caldolyticus
  4ru1-assembly3_C  TM=6.335E-01  e=1.976E+00  Acidothermus cellulolyticus 11B
  9itd-assembly2_C  TM=4.247E-01  e=1.321E+00  Homo sapiens

pLDDT: mean 93.03, std 8.62, range [52.66, 98.56]